Protein AF-A0A0R3R0Z7-F1 (afdb_monomer_lite)

Sequence (149 aa):
LDQSAIKKQLMDLRDLLMVVNPRLANYLESHNSDDMYFCFRWVLVVFKREFCFDDIMRLWEVLWTDLPCSNFHLLICVAILDQQMNFIIENKFFPLFQHVNDLSMHIDLNDTLTSAEAIFHQLAASQDKLPIHVCKILSLGDSSDSSEG

Organism: NCBI:txid42155

Foldseek 3Di:
DPPVVLQVLLLLLLQLLCVLPVPLSVVCVVVVNSSVVLCSVCSVVVCPQQADPVLSVVSVVVQVVCPPHVLLSSLLVSLVCVVCSVVCVVPVVDDPSVVSNVNRHVDDSVSSSVSSVVSLVVCLVVVVVDDPVNCVSRVHPPPDDPPDD

Structure (mmCIF, N/CA/C/O backbone):
data_AF-A0A0R3R0Z7-F1
#
_entry.id   AF-A0A0R3R0Z7-F1
#
loop_
_atom_site.group_PDB
_atom_site.id
_atom_site.type_symbol
_atom_site.label_atom_id
_atom_site.label_alt_id
_atom_site.label_comp_id
_atom_site.label_asym_id
_atom_site.label_entity_id
_atom_site.label_seq_id
_atom_site.pdbx_PDB_ins_code
_atom_site.Cartn_x
_atom_site.Cartn_y
_atom_site.Cartn_z
_atom_site.occupancy
_atom_site.B_iso_or_equiv
_atom_site.auth_seq_id
_atom_site.auth_comp_id
_atom_site.auth_asym_id
_atom_site.auth_atom_id
_atom_site.pdbx_PDB_model_num
ATOM 1 N N . LEU A 1 1 ? -4.459 18.040 -3.625 1.00 56.56 1 LEU A N 1
ATOM 2 C CA . LEU A 1 1 ? -4.188 17.227 -2.422 1.00 56.56 1 LEU A CA 1
ATOM 3 C C . LEU A 1 1 ? -3.275 18.015 -1.505 1.00 56.56 1 LEU A C 1
ATOM 5 O O . LEU A 1 1 ? -2.313 18.596 -1.993 1.00 56.56 1 LEU A O 1
ATOM 9 N N . ASP A 1 2 ? -3.589 18.052 -0.216 1.00 76.25 2 ASP A N 1
ATOM 10 C CA . ASP A 1 2 ? -2.697 18.596 0.805 1.00 76.25 2 ASP A CA 1
ATOM 11 C C . ASP A 1 2 ? -1.501 17.643 0.987 1.00 76.25 2 ASP A C 1
ATOM 13 O O . ASP A 1 2 ? -1.691 16.441 1.193 1.00 76.25 2 ASP A O 1
ATOM 17 N N . GLN A 1 3 ? -0.269 18.153 0.879 1.00 77.50 3 GLN A N 1
ATOM 18 C CA . GLN A 1 3 ? 0.943 17.351 1.097 1.00 77.50 3 GLN A CA 1
ATOM 19 C C . GLN A 1 3 ? 0.974 16.740 2.505 1.00 77.50 3 GLN A C 1
ATOM 21 O O . GLN A 1 3 ? 1.521 15.652 2.688 1.00 77.50 3 GLN A O 1
ATOM 26 N N . SER A 1 4 ? 0.347 17.402 3.484 1.00 87.44 4 SER A N 1
ATOM 27 C CA . SER A 1 4 ? 0.241 16.898 4.853 1.00 87.44 4 SER A CA 1
ATOM 28 C C . SER A 1 4 ? -0.589 15.608 4.930 1.00 87.44 4 SER A C 1
ATOM 30 O O . SER A 1 4 ? -0.218 14.674 5.641 1.00 87.44 4 SER A O 1
ATOM 32 N N . ALA A 1 5 ? -1.655 15.508 4.127 1.00 91.31 5 ALA A N 1
ATOM 33 C CA . ALA A 1 5 ? -2.542 14.351 4.097 1.00 91.31 5 ALA A CA 1
ATOM 34 C C . ALA A 1 5 ? -1.854 13.120 3.493 1.00 91.31 5 ALA A C 1
ATOM 36 O O . ALA A 1 5 ? -1.976 12.025 4.033 1.00 91.31 5 ALA A O 1
ATOM 37 N N . ILE A 1 6 ? -1.081 13.296 2.414 1.00 94.31 6 ILE A N 1
ATOM 38 C CA . ILE A 1 6 ? -0.318 12.187 1.817 1.00 94.31 6 ILE A CA 1
ATOM 39 C C . ILE A 1 6 ? 0.764 11.714 2.784 1.00 94.31 6 ILE A C 1
ATOM 41 O O . ILE A 1 6 ? 0.928 10.514 2.978 1.00 94.31 6 ILE A O 1
ATOM 45 N N . LYS A 1 7 ? 1.473 12.646 3.433 1.00 94.81 7 LYS A N 1
ATOM 46 C CA . LYS A 1 7 ? 2.481 12.288 4.434 1.00 94.81 7 LYS A CA 1
ATOM 47 C C . LYS A 1 7 ? 1.869 11.470 5.571 1.00 94.81 7 LYS A C 1
ATOM 49 O O . LYS A 1 7 ? 2.455 10.471 5.964 1.00 94.81 7 LYS A O 1
ATOM 54 N N . LYS A 1 8 ? 0.679 11.849 6.052 1.00 96.12 8 LYS A N 1
ATOM 55 C CA . LYS A 1 8 ? -0.056 11.054 7.041 1.00 96.12 8 LYS A CA 1
ATOM 56 C C . LYS A 1 8 ? -0.334 9.638 6.525 1.00 96.12 8 LYS A C 1
ATOM 58 O O . LYS A 1 8 ? -0.010 8.690 7.219 1.00 96.12 8 LYS A O 1
ATOM 63 N N . GLN A 1 9 ? -0.842 9.489 5.302 1.00 97.50 9 GLN A N 1
ATOM 64 C CA . GLN A 1 9 ? -1.107 8.166 4.723 1.00 97.50 9 GLN A CA 1
ATOM 65 C C . GLN A 1 9 ? 0.153 7.298 4.578 1.00 97.50 9 GLN A C 1
ATOM 67 O O . GLN A 1 9 ? 0.078 6.085 4.729 1.00 97.50 9 GLN A O 1
ATOM 72 N N . LEU A 1 10 ? 1.315 7.901 4.313 1.00 97.88 10 LEU A N 1
ATOM 73 C CA . LEU A 1 10 ? 2.593 7.182 4.295 1.00 97.88 10 LEU A CA 1
ATOM 74 C C . LEU A 1 10 ? 3.026 6.723 5.697 1.00 97.88 10 LEU A C 1
ATOM 76 O O . LEU A 1 10 ? 3.564 5.627 5.838 1.00 97.88 10 LEU A O 1
ATOM 80 N N . MET A 1 11 ? 2.748 7.518 6.733 1.00 97.44 11 MET A N 1
ATOM 81 C CA . MET A 1 11 ? 2.958 7.101 8.125 1.00 97.44 11 MET A CA 1
ATOM 82 C C . MET A 1 11 ? 1.977 5.992 8.528 1.00 97.44 11 MET A C 1
ATOM 84 O O . MET A 1 11 ? 2.399 4.986 9.086 1.00 97.44 11 MET A O 1
ATOM 88 N N . ASP A 1 12 ? 0.701 6.116 8.155 1.00 98.00 12 ASP A N 1
ATOM 89 C CA . ASP A 1 12 ? -0.311 5.077 8.374 1.00 98.00 12 ASP A CA 1
ATOM 90 C C . ASP A 1 12 ? 0.089 3.765 7.656 1.00 98.00 12 ASP A C 1
ATOM 92 O O . ASP A 1 12 ? -0.053 2.676 8.209 1.00 98.00 12 ASP A O 1
ATOM 96 N N . LEU A 1 13 ? 0.668 3.855 6.449 1.00 98.38 13 LEU A N 1
ATOM 97 C CA . LEU A 1 13 ? 1.232 2.716 5.715 1.00 98.38 13 LEU A CA 1
ATOM 98 C C . LEU A 1 13 ? 2.401 2.055 6.464 1.00 98.38 13 LEU A C 1
ATOM 100 O O . LEU A 1 13 ? 2.454 0.826 6.539 1.00 98.38 13 LEU A O 1
ATOM 104 N N . ARG A 1 14 ? 3.331 2.843 7.019 1.00 98.06 14 ARG A N 1
ATOM 105 C CA . ARG A 1 14 ? 4.436 2.331 7.849 1.00 98.06 14 ARG A CA 1
ATOM 106 C C . ARG A 1 14 ? 3.895 1.553 9.050 1.00 98.06 14 ARG A C 1
ATOM 108 O O . ARG A 1 14 ? 4.361 0.447 9.319 1.00 98.06 14 ARG A O 1
ATOM 115 N N . ASP A 1 15 ? 2.906 2.109 9.745 1.00 97.94 15 ASP A N 1
ATOM 116 C CA . ASP A 1 15 ? 2.325 1.499 10.944 1.00 97.94 15 ASP A CA 1
ATOM 117 C C . ASP A 1 15 ? 1.577 0.197 10.615 1.00 97.94 15 ASP A C 1
ATOM 119 O O . ASP A 1 15 ? 1.749 -0.809 11.309 1.00 97.94 15 ASP A O 1
ATOM 123 N N . LEU A 1 16 ? 0.824 0.168 9.509 1.00 98.25 16 LEU A N 1
ATOM 124 C CA . LEU A 1 16 ? 0.207 -1.060 8.998 1.00 98.25 16 LEU A CA 1
ATOM 125 C C . LEU A 1 16 ? 1.259 -2.123 8.660 1.00 98.25 16 LEU A C 1
ATOM 127 O O . LEU A 1 16 ? 1.130 -3.276 9.075 1.00 98.25 16 LEU A O 1
ATOM 131 N N . LEU A 1 17 ? 2.323 -1.743 7.947 1.00 98.25 17 LEU A N 1
ATOM 132 C CA . LEU A 1 17 ? 3.389 -2.668 7.572 1.00 98.25 17 LEU A CA 1
ATOM 133 C C . LEU A 1 17 ? 4.114 -3.233 8.799 1.00 98.25 17 LEU A C 1
ATOM 135 O O . LEU A 1 17 ? 4.455 -4.411 8.807 1.00 98.25 17 LEU A O 1
ATOM 139 N N . MET A 1 18 ? 4.312 -2.432 9.848 1.00 97.88 18 MET A N 1
ATOM 140 C CA . MET A 1 18 ? 4.941 -2.885 11.092 1.00 97.88 18 MET A CA 1
ATOM 141 C C . MET A 1 18 ? 4.138 -3.992 11.786 1.00 97.88 18 MET A C 1
ATOM 143 O O . MET A 1 18 ? 4.724 -4.902 12.372 1.00 97.88 18 MET A O 1
ATOM 147 N N . VAL A 1 19 ? 2.806 -3.941 11.709 1.00 97.25 19 VAL A N 1
ATOM 148 C CA . VAL A 1 19 ? 1.938 -4.994 12.254 1.00 97.25 19 VAL A CA 1
ATOM 149 C C . VAL A 1 19 ? 1.917 -6.228 11.355 1.00 97.25 19 VAL A C 1
ATOM 151 O O . VAL A 1 19 ? 2.004 -7.347 11.857 1.00 97.25 19 VAL A O 1
ATOM 154 N N . VAL A 1 20 ? 1.797 -6.035 10.040 1.00 97.31 20 VAL A N 1
ATOM 155 C CA . VAL A 1 20 ? 1.631 -7.134 9.074 1.00 97.31 20 VAL A CA 1
ATOM 156 C C . VAL A 1 20 ? 2.941 -7.886 8.849 1.00 97.31 20 VAL A C 1
ATOM 158 O O . VAL A 1 20 ? 2.977 -9.113 8.905 1.00 97.31 20 VAL A O 1
ATOM 161 N N . ASN A 1 21 ? 4.031 -7.155 8.630 1.00 97.50 21 ASN A N 1
ATOM 162 C CA . ASN A 1 21 ? 5.349 -7.704 8.357 1.00 97.50 21 ASN A CA 1
ATOM 163 C C . ASN A 1 21 ? 6.437 -6.894 9.089 1.00 97.50 21 ASN A C 1
ATOM 165 O O . ASN A 1 21 ? 7.158 -6.093 8.478 1.00 97.50 21 ASN A O 1
ATOM 169 N N . PRO A 1 22 ? 6.625 -7.130 10.403 1.00 97.06 22 PRO A N 1
ATOM 170 C CA . PRO A 1 22 ? 7.627 -6.416 11.193 1.00 97.06 22 PRO A CA 1
ATOM 171 C C . PRO A 1 22 ? 9.053 -6.644 10.678 1.00 97.06 22 PRO A C 1
ATOM 173 O O . PRO A 1 22 ? 9.921 -5.795 10.856 1.00 97.06 22 PRO A O 1
ATOM 176 N N . ARG A 1 23 ? 9.328 -7.779 10.020 1.00 97.38 23 ARG A N 1
ATOM 177 C CA . ARG A 1 23 ? 10.653 -8.056 9.450 1.00 97.38 23 ARG A CA 1
ATOM 178 C C . ARG A 1 23 ? 10.974 -7.096 8.304 1.00 97.38 23 ARG A C 1
ATOM 180 O O . ARG A 1 23 ? 12.093 -6.590 8.262 1.00 97.38 23 ARG A O 1
ATOM 187 N N . LEU A 1 24 ? 10.021 -6.839 7.405 1.00 97.50 24 LEU A N 1
ATOM 188 C CA . LEU A 1 24 ? 10.201 -5.865 6.330 1.00 97.50 24 LEU A CA 1
ATOM 189 C C . LEU A 1 24 ? 10.248 -4.433 6.876 1.00 97.50 24 LEU A C 1
ATOM 191 O O . LEU A 1 24 ? 11.143 -3.681 6.504 1.00 97.50 24 LEU A O 1
ATOM 195 N N . ALA A 1 25 ? 9.353 -4.074 7.799 1.00 97.62 25 ALA A N 1
ATOM 196 C CA . ALA A 1 25 ? 9.330 -2.738 8.396 1.00 97.62 25 ALA A CA 1
ATOM 197 C C . ALA A 1 25 ? 10.659 -2.381 9.089 1.00 97.62 25 ALA A C 1
ATOM 199 O O . ALA A 1 25 ? 11.257 -1.349 8.787 1.00 97.62 25 ALA A O 1
ATOM 200 N N . ASN A 1 26 ? 11.183 -3.278 9.933 1.00 97.25 26 ASN A N 1
ATOM 201 C CA . ASN A 1 26 ? 12.474 -3.084 10.604 1.00 97.25 26 ASN A CA 1
ATOM 202 C C . ASN A 1 26 ? 13.640 -2.985 9.607 1.00 97.25 26 ASN A C 1
ATOM 204 O O . ASN A 1 26 ? 14.598 -2.247 9.830 1.00 97.25 26 ASN A O 1
ATOM 208 N N . TYR A 1 27 ? 13.574 -3.730 8.499 1.00 96.81 27 TYR A N 1
ATOM 209 C CA . TYR A 1 27 ? 14.574 -3.638 7.439 1.00 96.81 27 TYR A CA 1
ATOM 210 C C . TYR A 1 27 ? 14.545 -2.267 6.752 1.00 96.81 27 TYR A C 1
ATOM 212 O O . TYR A 1 27 ? 15.599 -1.680 6.516 1.00 96.81 27 TYR A O 1
ATOM 220 N N . LEU A 1 28 ? 13.361 -1.733 6.447 1.00 96.75 28 LEU A N 1
ATOM 221 C CA . LEU A 1 28 ? 13.225 -0.404 5.847 1.00 96.75 28 LEU A CA 1
ATOM 222 C C . LEU A 1 28 ? 13.738 0.694 6.788 1.00 96.75 28 LEU A C 1
ATOM 224 O O . LEU A 1 28 ? 14.463 1.583 6.342 1.00 96.75 28 LEU A O 1
ATOM 228 N N . GLU A 1 29 ? 13.449 0.586 8.086 1.00 96.25 29 GLU A N 1
ATOM 229 C CA . GLU A 1 29 ? 13.959 1.502 9.114 1.00 96.25 29 GLU A CA 1
ATOM 230 C C . GLU A 1 29 ? 15.490 1.477 9.197 1.00 96.25 29 GLU A C 1
ATOM 232 O O . GLU A 1 29 ? 16.130 2.527 9.152 1.00 96.25 29 GLU A O 1
ATOM 237 N N . SER A 1 30 ? 16.118 0.294 9.188 1.00 95.31 30 SER A N 1
ATOM 238 C CA . SER A 1 30 ? 17.586 0.206 9.208 1.00 95.31 30 SER A CA 1
ATOM 239 C C . SER A 1 30 ? 18.259 0.784 7.953 1.00 95.31 30 SER A C 1
ATOM 241 O O . SER A 1 30 ? 19.467 1.018 7.960 1.00 95.31 30 SER A O 1
ATOM 243 N N . HIS A 1 31 ? 17.497 0.997 6.875 1.00 93.94 31 HIS A N 1
ATOM 244 C CA . HIS A 1 31 ? 17.955 1.582 5.613 1.00 93.94 31 HIS A CA 1
ATOM 245 C C . HIS A 1 31 ? 17.422 3.012 5.390 1.00 93.94 31 HIS A C 1
ATOM 247 O O . HIS A 1 31 ? 17.498 3.515 4.270 1.00 93.94 31 HIS A O 1
ATOM 253 N N . ASN A 1 32 ? 16.921 3.686 6.437 1.00 94.19 32 ASN A N 1
ATOM 254 C CA . ASN A 1 32 ? 16.366 5.049 6.380 1.00 94.19 32 ASN A CA 1
ATOM 255 C C . ASN A 1 32 ? 15.279 5.212 5.300 1.00 94.19 32 ASN A C 1
ATOM 257 O O . ASN A 1 32 ? 15.254 6.201 4.571 1.00 94.19 32 ASN A O 1
ATOM 261 N N . SER A 1 33 ? 14.439 4.190 5.139 1.00 95.69 33 SER A N 1
ATOM 262 C CA . SER A 1 33 ? 13.324 4.155 4.185 1.00 95.69 33 SER A CA 1
ATOM 263 C C . SER A 1 33 ? 11.977 3.970 4.895 1.00 95.69 33 SER A C 1
ATOM 265 O O . SER A 1 33 ? 10.991 3.600 4.270 1.00 95.69 33 SER A O 1
ATOM 267 N N . ASP A 1 34 ? 11.908 4.203 6.205 1.00 93.44 34 ASP A N 1
ATOM 268 C CA . ASP A 1 34 ? 10.681 4.080 6.998 1.00 93.44 34 ASP A CA 1
ATOM 269 C C . ASP A 1 34 ? 9.685 5.230 6.774 1.00 93.44 34 ASP A C 1
ATOM 271 O O . ASP A 1 34 ? 8.524 5.117 7.153 1.00 93.44 34 ASP A O 1
ATOM 275 N N . ASP A 1 35 ? 10.096 6.308 6.101 1.00 95.44 35 ASP A N 1
ATOM 276 C CA . ASP A 1 35 ? 9.202 7.386 5.659 1.00 95.44 35 ASP A CA 1
ATOM 277 C C . ASP A 1 35 ? 8.276 6.998 4.489 1.00 95.44 35 ASP A C 1
ATOM 279 O O . ASP A 1 35 ? 7.355 7.746 4.147 1.00 95.44 35 ASP A O 1
ATOM 283 N N . MET A 1 36 ? 8.510 5.827 3.886 1.00 97.31 36 MET A N 1
ATOM 284 C CA . MET A 1 36 ? 7.728 5.241 2.799 1.00 97.31 36 MET A CA 1
ATOM 285 C C . MET A 1 36 ? 7.610 6.121 1.541 1.00 97.31 36 MET A C 1
ATOM 287 O O . MET A 1 36 ? 6.729 5.882 0.709 1.00 97.31 36 MET A O 1
ATOM 291 N N . TYR A 1 37 ? 8.488 7.111 1.317 1.00 96.19 37 TYR A N 1
ATOM 292 C CA . TYR A 1 37 ? 8.369 7.995 0.143 1.00 96.19 37 TYR A CA 1
ATOM 293 C C . TYR A 1 37 ? 8.499 7.262 -1.198 1.00 96.19 37 TYR A C 1
ATOM 295 O O . TYR A 1 37 ? 8.018 7.760 -2.217 1.00 96.19 37 TYR A O 1
ATOM 303 N N . PHE A 1 38 ? 9.074 6.057 -1.226 1.00 95.94 38 PHE A N 1
ATOM 304 C CA . PHE A 1 38 ? 9.069 5.224 -2.430 1.00 95.94 38 PHE A CA 1
ATOM 305 C C . PHE A 1 38 ? 7.653 4.790 -2.856 1.00 95.94 38 PHE A C 1
ATOM 307 O O . PHE A 1 38 ? 7.415 4.604 -4.046 1.00 95.94 38 PHE A O 1
ATOM 314 N N . CYS A 1 39 ? 6.687 4.742 -1.933 1.00 97.19 39 CYS A N 1
ATOM 315 C CA . CYS A 1 39 ? 5.267 4.509 -2.214 1.00 97.19 39 CYS A CA 1
ATOM 316 C C . CYS A 1 39 ? 4.480 5.797 -2.509 1.00 97.19 39 CYS A C 1
ATOM 318 O O . CYS A 1 39 ? 3.282 5.731 -2.790 1.00 97.19 39 CYS A O 1
ATOM 320 N N . PHE A 1 40 ? 5.109 6.979 -2.476 1.00 96.31 40 PHE A N 1
ATOM 321 C CA . PHE A 1 40 ? 4.413 8.265 -2.629 1.00 96.31 40 PHE A CA 1
ATOM 322 C C . PHE A 1 40 ? 3.547 8.322 -3.892 1.00 96.31 40 PHE A C 1
ATOM 324 O O . PHE A 1 40 ? 2.418 8.810 -3.861 1.00 96.31 40 PHE A O 1
ATOM 331 N N . ARG A 1 41 ? 4.053 7.781 -5.007 1.00 96.50 41 ARG A N 1
ATOM 332 C CA . ARG A 1 41 ? 3.317 7.732 -6.274 1.00 96.50 41 ARG A CA 1
ATOM 333 C C . ARG A 1 41 ? 2.051 6.884 -6.176 1.00 96.50 41 ARG A C 1
ATOM 335 O O . ARG A 1 41 ? 1.025 7.299 -6.707 1.00 96.50 41 ARG A O 1
ATOM 342 N N . TRP A 1 42 ? 2.124 5.725 -5.527 1.00 98.00 42 TRP A N 1
ATOM 343 C CA . TRP A 1 42 ? 0.988 4.815 -5.389 1.00 98.00 42 TRP A CA 1
ATOM 344 C C . TRP A 1 42 ? -0.182 5.505 -4.701 1.00 98.00 42 TRP A C 1
ATOM 346 O O . TRP A 1 42 ? -1.296 5.465 -5.213 1.00 98.00 42 TRP A O 1
ATOM 356 N N . VAL A 1 43 ? 0.102 6.229 -3.619 1.00 96.81 43 VAL A N 1
ATOM 357 C CA . VAL A 1 43 ? -0.902 6.983 -2.865 1.00 96.81 43 VAL A CA 1
ATOM 358 C C . VAL A 1 43 ? -1.381 8.215 -3.636 1.00 96.81 43 VAL A C 1
ATOM 360 O O . VAL A 1 43 ? -2.582 8.435 -3.766 1.00 96.81 43 VAL A O 1
ATOM 363 N N . LEU A 1 44 ? -0.461 9.011 -4.193 1.00 96.19 44 LEU A N 1
ATOM 364 C CA . LEU A 1 44 ? -0.795 10.280 -4.850 1.00 96.19 44 LEU A CA 1
ATOM 365 C C . LEU A 1 44 ? -1.741 10.102 -6.045 1.00 96.19 44 LEU A C 1
ATOM 367 O O . LEU A 1 44 ? -2.639 10.921 -6.236 1.00 96.19 44 LEU A O 1
ATOM 371 N N . VAL A 1 45 ? -1.504 9.084 -6.877 1.00 96.69 45 VAL A N 1
ATOM 372 C CA . VAL A 1 45 ? -2.300 8.837 -8.091 1.00 96.69 45 VAL A CA 1
ATOM 373 C C . VAL A 1 45 ? -3.120 7.553 -8.013 1.00 96.69 45 VAL A C 1
ATOM 375 O O . VAL A 1 45 ? -3.534 7.049 -9.054 1.00 96.69 45 VAL A O 1
ATOM 378 N N . VAL A 1 46 ? -3.332 7.017 -6.806 1.00 97.06 46 VAL A N 1
ATOM 379 C CA . VAL A 1 46 ? -4.139 5.812 -6.536 1.00 97.06 46 VAL A CA 1
ATOM 380 C C . VAL A 1 46 ? -3.811 4.696 -7.536 1.00 97.06 46 VAL A C 1
ATOM 382 O O . VAL A 1 46 ? -4.656 4.254 -8.310 1.00 97.06 46 VAL A O 1
ATOM 385 N N . PHE A 1 47 ? -2.528 4.329 -7.590 1.00 98.31 47 PHE A N 1
ATOM 386 C CA . PHE A 1 47 ? -1.953 3.290 -8.457 1.00 98.31 47 PHE A CA 1
ATOM 387 C C . PHE A 1 47 ? -2.120 3.466 -9.977 1.00 98.31 47 PHE A C 1
ATOM 389 O O . PHE A 1 47 ? -1.770 2.567 -10.739 1.00 98.31 47 PHE A O 1
ATOM 396 N N . LYS A 1 48 ? -2.555 4.634 -10.474 1.00 97.62 48 LYS A N 1
ATOM 397 C CA . LYS A 1 48 ? -2.802 4.870 -11.915 1.00 97.62 48 LYS A CA 1
ATOM 398 C C . LYS A 1 48 ? -1.623 4.574 -12.849 1.00 97.62 48 LYS A C 1
ATOM 400 O O . LYS A 1 48 ? -1.813 4.448 -14.062 1.00 97.62 48 LYS A O 1
ATOM 405 N N . ARG A 1 49 ? -0.406 4.544 -12.304 1.00 97.62 49 ARG A N 1
ATOM 406 C CA . ARG A 1 49 ? 0.839 4.268 -13.028 1.00 97.62 49 ARG A CA 1
ATOM 407 C C . ARG A 1 49 ? 1.343 2.834 -12.867 1.00 97.62 49 ARG A C 1
ATOM 409 O O . ARG A 1 49 ? 2.350 2.515 -13.483 1.00 97.62 49 ARG A O 1
ATOM 416 N N . GLU A 1 50 ? 0.680 1.995 -12.079 1.00 97.75 50 GLU A N 1
ATOM 417 C CA . GLU A 1 50 ? 1.137 0.626 -11.809 1.00 97.75 50 GLU A CA 1
ATOM 418 C C . GLU A 1 50 ? 0.379 -0.433 -12.608 1.00 97.75 50 GLU A C 1
ATOM 420 O O . GLU A 1 50 ? 0.904 -1.520 -12.815 1.00 97.75 50 GLU A O 1
ATOM 425 N N . PHE A 1 51 ? -0.818 -0.104 -13.090 1.00 97.94 51 PHE A N 1
ATOM 426 C CA . PHE A 1 51 ? -1.722 -1.044 -13.744 1.00 97.94 51 PHE A CA 1
ATOM 427 C C . PHE A 1 51 ? -2.066 -0.615 -15.171 1.00 97.94 51 PHE A C 1
ATOM 429 O O . PHE A 1 51 ? -2.061 0.579 -15.505 1.00 97.94 51 PHE A O 1
ATOM 436 N N . CYS A 1 52 ? -2.410 -1.599 -16.006 1.00 97.50 52 CYS A N 1
ATOM 437 C CA . CYS A 1 52 ? -2.983 -1.341 -17.321 1.00 97.50 52 CYS A CA 1
ATOM 438 C C . CYS A 1 52 ? -4.367 -0.684 -17.197 1.00 97.50 52 CYS A C 1
ATOM 440 O O . CYS A 1 52 ? -4.914 -0.567 -16.102 1.00 97.50 52 CYS A O 1
ATOM 442 N N . PHE A 1 53 ? -4.924 -0.202 -18.312 1.00 97.06 53 PHE A N 1
ATOM 443 C CA . PHE A 1 53 ? -6.183 0.546 -18.279 1.00 97.06 53 PHE A CA 1
ATOM 444 C C . PHE A 1 53 ? -7.342 -0.271 -17.688 1.00 97.06 53 PHE A C 1
ATOM 446 O O . PHE A 1 53 ? -8.064 0.241 -16.838 1.00 97.06 53 PHE A O 1
ATOM 453 N N . ASP A 1 54 ? -7.484 -1.531 -18.087 1.00 98.06 54 ASP A N 1
ATOM 454 C CA . ASP A 1 54 ? -8.586 -2.376 -17.621 1.00 98.06 54 ASP A CA 1
ATOM 455 C C . ASP A 1 54 ? -8.448 -2.693 -16.123 1.00 98.06 54 ASP A C 1
ATOM 457 O O . ASP A 1 54 ? -9.400 -2.542 -15.356 1.00 98.06 54 ASP A O 1
ATOM 461 N N . ASP A 1 55 ? -7.231 -3.021 -15.683 1.00 98.44 55 ASP A N 1
ATOM 462 C CA . ASP A 1 55 ? -6.936 -3.308 -14.279 1.00 98.44 55 ASP A CA 1
ATOM 463 C C . ASP A 1 55 ? -7.132 -2.082 -13.384 1.00 98.44 55 ASP A C 1
ATOM 465 O O . ASP A 1 55 ? -7.736 -2.187 -12.317 1.00 98.44 55 ASP A O 1
ATOM 469 N N . ILE A 1 56 ? -6.673 -0.895 -13.801 1.00 98.50 56 ILE A N 1
ATOM 470 C CA . ILE A 1 56 ? -6.848 0.300 -12.969 1.00 98.50 56 ILE A CA 1
ATOM 471 C C . ILE A 1 56 ? -8.320 0.698 -12.839 1.00 98.50 56 ILE A C 1
ATOM 473 O O . ILE A 1 56 ? -8.724 1.147 -11.767 1.00 98.50 56 ILE A O 1
ATOM 477 N N . MET A 1 57 ? -9.129 0.520 -13.891 1.00 98.50 57 MET A N 1
ATOM 478 C CA . MET A 1 57 ? -10.571 0.764 -13.802 1.00 98.50 57 MET A CA 1
ATOM 479 C C . MET A 1 57 ? -11.202 -0.172 -12.770 1.00 98.50 57 MET A C 1
ATOM 481 O O . MET A 1 57 ? -11.882 0.303 -11.863 1.00 98.50 57 MET A O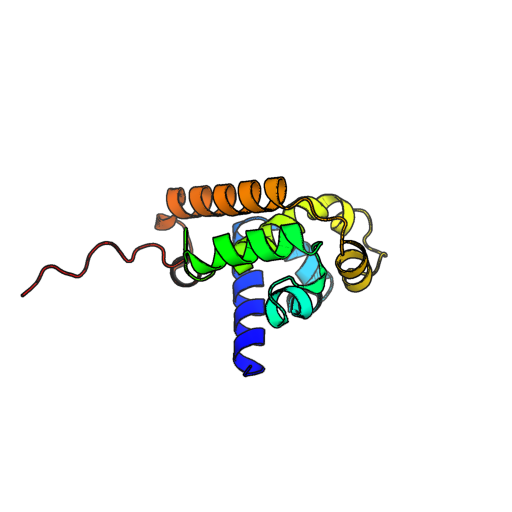 1
ATOM 485 N N . ARG A 1 58 ? -10.894 -1.472 -12.837 1.00 98.44 58 ARG A N 1
ATOM 486 C CA . ARG A 1 58 ? -11.404 -2.457 -11.877 1.00 98.44 58 ARG A CA 1
ATOM 487 C C . ARG A 1 58 ? -10.933 -2.185 -10.449 1.00 98.44 58 ARG A C 1
ATOM 489 O O . ARG A 1 58 ? -11.710 -2.303 -9.506 1.00 98.44 58 ARG A O 1
ATOM 496 N N . LEU A 1 59 ? -9.670 -1.803 -10.270 1.00 98.50 59 LEU A N 1
ATOM 497 C CA . LEU A 1 59 ? -9.142 -1.423 -8.963 1.00 98.50 59 LEU A CA 1
ATOM 498 C C . LEU A 1 59 ? -9.918 -0.237 -8.375 1.00 98.50 59 LEU A C 1
ATOM 500 O O . LEU A 1 59 ? -10.276 -0.253 -7.200 1.00 98.50 59 LEU A O 1
ATOM 504 N N . TRP A 1 60 ? -10.195 0.789 -9.179 1.00 98.56 60 TRP A N 1
ATOM 505 C CA . TRP A 1 60 ? -10.968 1.942 -8.724 1.00 98.56 60 TRP A CA 1
ATOM 506 C C . TRP A 1 60 ? -12.419 1.593 -8.406 1.00 98.56 60 TRP A C 1
ATOM 508 O O . TRP A 1 60 ? -12.921 2.066 -7.391 1.00 98.56 60 TRP A O 1
ATOM 518 N N . GLU A 1 61 ? -13.061 0.725 -9.191 1.00 98.31 61 GLU A N 1
ATOM 519 C CA . GLU A 1 61 ? -14.395 0.204 -8.869 1.00 98.31 61 GLU A CA 1
ATOM 520 C C . GLU A 1 61 ? -14.422 -0.457 -7.488 1.00 98.31 61 GLU A C 1
ATOM 522 O O . GLU A 1 61 ? -15.316 -0.166 -6.697 1.00 98.31 61 GLU A O 1
ATOM 527 N N . VAL A 1 62 ? -13.417 -1.282 -7.169 1.00 98.00 62 VAL A N 1
ATOM 528 C CA . VAL A 1 62 ? -13.279 -1.905 -5.844 1.00 98.00 62 VAL A CA 1
ATOM 529 C C . VAL A 1 62 ? -13.071 -0.847 -4.761 1.00 98.00 62 VAL A C 1
ATOM 531 O O . VAL A 1 62 ? -13.798 -0.841 -3.772 1.00 98.00 62 VAL A O 1
ATOM 534 N N . LEU A 1 63 ? -12.130 0.083 -4.946 1.00 97.88 63 LEU A N 1
ATOM 535 C CA . LEU A 1 63 ? -11.839 1.123 -3.952 1.00 97.88 63 LEU A CA 1
ATOM 536 C C . LEU A 1 63 ? -13.042 2.037 -3.679 1.00 97.88 63 LEU A C 1
ATOM 538 O O . LEU A 1 63 ? -13.243 2.461 -2.545 1.00 97.88 63 LEU A O 1
ATOM 542 N N . TRP A 1 64 ? -13.871 2.319 -4.685 1.00 97.31 64 TRP A N 1
ATOM 543 C CA . TRP A 1 64 ? -15.076 3.139 -4.523 1.00 97.31 64 TRP A CA 1
ATOM 544 C C . TRP A 1 64 ? -16.201 2.455 -3.752 1.00 97.31 64 TRP A C 1
ATOM 546 O O . TRP A 1 64 ? -17.138 3.138 -3.341 1.00 97.31 64 TRP A O 1
ATOM 556 N N . THR A 1 65 ? -16.123 1.142 -3.527 1.00 97.19 65 THR A N 1
ATOM 557 C CA . THR A 1 65 ? -17.072 0.465 -2.634 1.00 97.19 65 THR A CA 1
ATOM 558 C C . THR A 1 65 ? -16.885 0.857 -1.168 1.00 97.19 65 THR A C 1
ATOM 560 O O . THR A 1 65 ? -17.792 0.622 -0.376 1.00 97.19 65 THR A O 1
ATOM 563 N N . ASP A 1 66 ? -15.734 1.444 -0.812 1.00 95.00 66 ASP A N 1
ATOM 564 C CA . ASP A 1 66 ? -15.305 1.707 0.571 1.00 95.00 66 ASP A CA 1
ATOM 565 C C . ASP A 1 66 ? -15.232 0.436 1.444 1.00 95.00 66 ASP A C 1
ATOM 567 O O . ASP A 1 66 ? -15.212 0.494 2.673 1.00 95.00 66 ASP A O 1
ATOM 571 N N . LEU A 1 67 ? -15.177 -0.737 0.801 1.00 95.06 67 LEU A N 1
ATOM 572 C CA . LEU A 1 67 ? -15.052 -2.041 1.438 1.00 95.06 67 LEU A CA 1
ATOM 573 C C . LEU A 1 67 ? -13.651 -2.634 1.209 1.00 95.06 67 LEU A C 1
ATOM 575 O O . LEU A 1 67 ? -13.017 -2.365 0.187 1.00 95.06 67 LEU A O 1
ATOM 579 N N . PRO A 1 68 ? -13.166 -3.475 2.138 1.00 95.31 68 PRO A N 1
ATOM 580 C CA . PRO A 1 68 ? -13.755 -3.766 3.446 1.00 95.31 68 PRO A CA 1
ATOM 581 C C . PRO A 1 68 ? -13.513 -2.657 4.492 1.00 95.31 68 PRO A C 1
ATOM 583 O O . PRO A 1 68 ? -14.058 -2.732 5.590 1.00 95.31 68 PRO A O 1
ATOM 586 N N . CYS A 1 69 ? -12.709 -1.639 4.169 1.00 95.19 69 CYS A N 1
ATOM 587 C CA . CYS A 1 69 ? -12.420 -0.498 5.037 1.00 95.19 69 CYS A CA 1
ATOM 588 C C . CYS A 1 69 ? -12.077 0.763 4.235 1.00 95.19 69 CYS A C 1
ATOM 590 O O . CYS A 1 69 ? -11.553 0.671 3.124 1.00 95.19 69 CYS A O 1
ATOM 592 N N . SER A 1 70 ? -12.215 1.937 4.855 1.00 91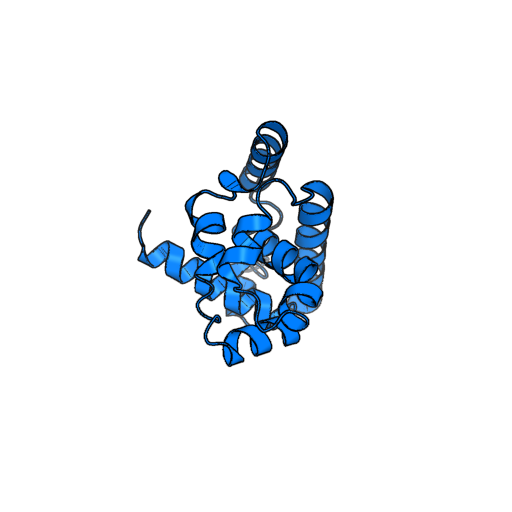.38 70 SER A N 1
ATOM 593 C CA . SER A 1 70 ? -12.040 3.221 4.162 1.00 91.38 70 SER A CA 1
ATOM 594 C C . SER A 1 70 ? -10.612 3.549 3.708 1.00 91.38 70 SER A C 1
ATOM 596 O O . SER A 1 70 ? -10.408 4.436 2.885 1.00 91.38 70 SER A O 1
ATOM 598 N N . ASN A 1 71 ? -9.599 2.838 4.217 1.00 96.19 71 ASN A N 1
ATOM 599 C CA . ASN A 1 71 ? -8.206 2.977 3.772 1.00 96.19 71 ASN A CA 1
ATOM 600 C C . ASN A 1 71 ? -7.692 1.713 3.069 1.00 96.19 71 ASN A C 1
ATOM 602 O O . ASN A 1 71 ? -6.517 1.358 3.192 1.00 96.19 71 ASN A O 1
ATOM 606 N N . PHE A 1 72 ? -8.559 1.018 2.324 1.00 98.06 72 PHE A N 1
ATOM 607 C CA . PHE A 1 72 ? -8.193 -0.233 1.655 1.00 98.06 72 PHE A CA 1
ATOM 608 C C . PHE A 1 72 ? -7.012 -0.080 0.682 1.00 98.06 72 PHE A C 1
ATOM 610 O O . PHE A 1 72 ? -6.184 -0.981 0.566 1.00 98.06 72 PHE A O 1
ATOM 617 N N . HIS A 1 73 ? -6.835 1.091 0.061 1.00 98.12 73 HIS A N 1
ATOM 618 C CA . HIS A 1 73 ? -5.670 1.379 -0.785 1.00 98.12 73 HIS A CA 1
ATOM 619 C C . HIS A 1 73 ? -4.332 1.269 -0.037 1.00 98.12 73 HIS A C 1
ATOM 621 O O . HIS A 1 73 ? -3.324 0.929 -0.654 1.00 98.12 73 HIS A O 1
ATOM 627 N N . LEU A 1 74 ? -4.298 1.510 1.279 1.00 98.44 74 LEU A N 1
ATOM 628 C CA . LEU A 1 74 ? -3.090 1.299 2.083 1.00 98.44 74 LEU A CA 1
ATOM 629 C C . LEU A 1 74 ? -2.802 -0.189 2.281 1.00 98.44 74 LEU A C 1
ATOM 631 O O . LEU A 1 74 ? -1.641 -0.587 2.233 1.00 98.44 74 LEU A O 1
ATOM 635 N N . LEU A 1 75 ? -3.831 -1.027 2.429 1.00 98.56 75 LEU A N 1
ATOM 636 C CA . LEU A 1 75 ? -3.652 -2.481 2.474 1.00 98.56 75 LEU A CA 1
ATOM 637 C C . LEU A 1 75 ? -3.168 -3.042 1.136 1.00 98.56 75 LEU A C 1
ATOM 639 O O . LEU A 1 75 ? -2.371 -3.974 1.127 1.00 98.56 75 LEU A O 1
ATOM 643 N N . ILE A 1 76 ? -3.559 -2.428 0.019 1.00 98.62 76 ILE A N 1
ATOM 644 C CA . ILE A 1 76 ? -3.003 -2.746 -1.303 1.00 98.62 76 ILE A CA 1
ATOM 645 C C . ILE A 1 76 ? -1.506 -2.413 -1.356 1.00 98.62 76 ILE A C 1
ATOM 647 O O . ILE A 1 76 ? -0.720 -3.241 -1.810 1.00 98.62 76 ILE A O 1
ATOM 651 N N . CYS A 1 77 ? -1.079 -1.255 -0.833 1.00 98.56 77 CYS A N 1
ATOM 652 C CA . CYS A 1 77 ? 0.350 -0.944 -0.701 1.00 98.56 77 CYS A CA 1
ATOM 653 C C . CYS A 1 77 ? 1.080 -2.010 0.134 1.00 98.56 77 CYS A C 1
ATOM 655 O O . CYS A 1 77 ? 2.131 -2.491 -0.285 1.00 98.56 77 CYS A O 1
ATOM 657 N N . VAL A 1 78 ? 0.533 -2.387 1.297 1.00 98.62 78 VAL A N 1
ATOM 658 C CA . VAL A 1 78 ? 1.133 -3.412 2.169 1.00 98.62 78 VAL A CA 1
ATOM 659 C C . VAL A 1 78 ? 1.230 -4.757 1.453 1.00 98.62 78 VAL A C 1
ATOM 661 O O . VAL A 1 78 ? 2.291 -5.368 1.491 1.00 98.62 78 VAL A O 1
ATOM 664 N N . ALA A 1 79 ? 0.172 -5.191 0.764 1.00 98.62 79 ALA A N 1
ATOM 665 C CA . ALA A 1 79 ? 0.154 -6.448 0.021 1.00 98.62 79 ALA A CA 1
ATOM 666 C C . ALA A 1 79 ? 1.248 -6.496 -1.055 1.00 98.62 79 ALA A C 1
ATOM 668 O O . ALA A 1 79 ? 1.990 -7.474 -1.131 1.00 98.62 79 ALA A O 1
ATOM 669 N N . ILE A 1 80 ? 1.408 -5.422 -1.838 1.00 98.56 80 ILE A N 1
ATOM 670 C CA . ILE A 1 80 ? 2.469 -5.342 -2.852 1.00 98.56 80 ILE A CA 1
ATOM 671 C C . ILE A 1 80 ? 3.848 -5.425 -2.182 1.00 98.56 80 ILE A C 1
ATOM 673 O O . ILE A 1 80 ? 4.713 -6.167 -2.638 1.00 98.56 80 ILE A O 1
ATOM 677 N N . LEU A 1 81 ? 4.074 -4.695 -1.085 1.00 98.25 81 LEU A N 1
ATOM 678 C CA . LEU A 1 81 ? 5.365 -4.716 -0.386 1.00 98.25 81 LEU A CA 1
ATOM 679 C C . LEU A 1 81 ? 5.681 -6.075 0.238 1.00 98.25 81 LEU A C 1
ATOM 681 O O . LEU A 1 81 ? 6.828 -6.515 0.174 1.00 98.25 81 LEU A O 1
ATOM 685 N N . ASP A 1 82 ? 4.680 -6.743 0.805 1.00 97.62 82 ASP A N 1
ATOM 686 C CA . ASP A 1 82 ? 4.821 -8.075 1.388 1.00 97.62 82 ASP A CA 1
ATOM 687 C C . ASP A 1 82 ? 5.225 -9.109 0.326 1.00 97.62 82 ASP A C 1
ATOM 689 O O . ASP A 1 82 ? 6.191 -9.850 0.510 1.00 97.62 82 ASP A O 1
ATOM 693 N N . GLN A 1 83 ? 4.591 -9.066 -0.850 1.00 97.56 83 GLN A N 1
ATOM 694 C CA . GLN A 1 83 ? 4.953 -9.912 -1.994 1.00 97.56 83 GLN A CA 1
ATOM 695 C C . GLN A 1 83 ? 6.393 -9.672 -2.477 1.00 97.56 83 GLN A C 1
ATOM 697 O O . GLN A 1 83 ? 7.077 -10.609 -2.892 1.00 97.56 83 GLN A O 1
ATOM 702 N N . GLN A 1 84 ? 6.882 -8.430 -2.402 1.00 96.75 84 GLN A N 1
ATOM 703 C CA . GLN A 1 84 ? 8.243 -8.065 -2.814 1.00 96.75 84 GLN A CA 1
ATOM 704 C C . GLN A 1 84 ? 9.295 -8.202 -1.702 1.00 96.75 84 GLN A C 1
ATOM 706 O O . GLN A 1 84 ? 10.486 -7.991 -1.947 1.00 96.75 84 GLN A O 1
ATOM 711 N N . MET A 1 85 ? 8.898 -8.587 -0.484 1.00 95.88 85 MET A N 1
ATOM 712 C CA . MET A 1 85 ? 9.767 -8.635 0.695 1.00 95.88 85 MET A CA 1
ATOM 713 C C . MET A 1 85 ? 11.079 -9.384 0.439 1.00 95.88 85 MET A C 1
ATOM 715 O O . MET A 1 85 ? 12.153 -8.881 0.773 1.00 95.88 85 MET A O 1
ATOM 719 N N . ASN A 1 86 ? 11.001 -10.589 -0.135 1.00 95.00 86 ASN A N 1
ATOM 720 C CA . ASN A 1 86 ? 12.182 -11.427 -0.347 1.00 95.00 86 ASN A CA 1
ATOM 721 C C . ASN A 1 86 ? 13.182 -10.733 -1.275 1.00 95.00 86 ASN A C 1
ATOM 723 O O . ASN A 1 86 ? 14.362 -10.646 -0.943 1.00 95.00 86 ASN A O 1
ATOM 727 N N . PHE A 1 87 ? 12.702 -10.143 -2.375 1.00 95.06 87 PHE A N 1
ATOM 728 C CA . PHE A 1 87 ? 13.556 -9.400 -3.295 1.00 95.06 87 PHE A CA 1
ATOM 729 C C . PHE A 1 87 ? 14.208 -8.198 -2.605 1.00 95.06 87 PHE A C 1
ATOM 731 O O . PHE A 1 87 ? 15.421 -8.023 -2.718 1.00 95.06 87 PHE A O 1
ATOM 738 N N . ILE A 1 88 ? 13.431 -7.402 -1.863 1.00 94.56 88 ILE A N 1
ATOM 739 C CA . ILE A 1 88 ? 13.910 -6.192 -1.176 1.00 94.56 88 ILE A CA 1
ATOM 740 C C . ILE A 1 88 ? 15.007 -6.522 -0.153 1.00 94.56 88 ILE A C 1
ATOM 742 O O . ILE A 1 88 ? 16.015 -5.816 -0.079 1.00 94.56 88 ILE A O 1
ATOM 746 N N . ILE A 1 89 ? 14.824 -7.590 0.630 1.00 93.69 89 ILE A N 1
ATOM 747 C CA . ILE A 1 89 ? 15.765 -7.987 1.685 1.00 93.69 89 ILE A CA 1
ATOM 748 C C . ILE A 1 89 ? 17.021 -8.648 1.099 1.00 93.69 89 ILE A C 1
ATOM 750 O O . ILE A 1 89 ? 18.129 -8.392 1.573 1.00 93.69 89 ILE A O 1
ATOM 754 N N . GLU A 1 90 ? 16.878 -9.499 0.080 1.00 94.25 90 GLU A N 1
ATOM 755 C CA . GLU A 1 90 ? 18.013 -10.186 -0.549 1.00 94.25 90 GLU A CA 1
ATOM 756 C C . GLU A 1 90 ? 18.875 -9.224 -1.379 1.00 94.25 90 GLU A C 1
ATOM 758 O O . GLU A 1 90 ? 20.106 -9.299 -1.351 1.00 94.25 90 GLU A O 1
ATOM 763 N N . ASN A 1 91 ? 18.249 -8.260 -2.057 1.00 91.94 91 ASN A N 1
ATOM 764 C CA . ASN A 1 91 ? 18.918 -7.306 -2.940 1.00 91.94 91 ASN A CA 1
ATOM 765 C C . ASN A 1 91 ? 19.202 -5.973 -2.241 1.00 91.94 91 ASN A C 1
ATOM 767 O O . ASN A 1 91 ? 18.925 -4.907 -2.781 1.00 91.94 91 ASN A O 1
ATOM 771 N N . LYS A 1 92 ? 19.819 -6.009 -1.056 1.00 84.50 92 LYS A N 1
ATOM 772 C CA . LYS A 1 92 ? 20.053 -4.822 -0.207 1.00 84.50 92 LYS A CA 1
ATOM 773 C C . LYS A 1 92 ? 20.799 -3.640 -0.833 1.00 84.50 92 LYS A C 1
ATOM 775 O O . LYS A 1 92 ? 20.741 -2.529 -0.319 1.00 84.50 92 LYS A O 1
ATOM 780 N N . PHE A 1 93 ? 21.539 -3.879 -1.911 1.00 85.56 93 PHE A N 1
ATOM 781 C CA . PHE A 1 93 ? 22.255 -2.831 -2.642 1.00 85.56 93 PHE A CA 1
ATOM 782 C C . PHE A 1 93 ? 21.447 -2.259 -3.809 1.00 85.56 93 PHE A C 1
ATOM 784 O O . PHE A 1 93 ? 21.847 -1.252 -4.392 1.00 85.56 93 PHE A O 1
ATOM 791 N N . PHE A 1 94 ? 20.338 -2.901 -4.174 1.00 87.00 94 PHE A N 1
ATOM 792 C CA . PHE A 1 94 ? 19.470 -2.431 -5.234 1.00 87.00 94 PHE A CA 1
ATOM 793 C C . PHE A 1 94 ? 18.607 -1.268 -4.722 1.00 87.00 94 PHE A C 1
ATOM 795 O O . PHE A 1 94 ? 18.015 -1.376 -3.645 1.00 87.00 94 PHE A O 1
ATOM 802 N N . PRO A 1 95 ? 18.506 -0.146 -5.455 1.00 91.19 95 PRO A N 1
ATOM 803 C CA . PRO A 1 95 ? 17.728 0.995 -4.992 1.00 91.19 95 PRO A CA 1
ATOM 804 C C . PRO A 1 95 ? 16.236 0.651 -4.867 1.00 91.19 95 PRO A C 1
ATOM 806 O O . PRO A 1 95 ? 15.568 0.379 -5.863 1.00 91.19 95 PRO A O 1
ATOM 809 N N . LEU A 1 96 ? 15.687 0.735 -3.651 1.00 92.94 96 LEU A N 1
ATOM 810 C CA . LEU A 1 96 ? 14.280 0.421 -3.368 1.00 92.94 96 LEU A CA 1
ATOM 811 C C . LEU A 1 96 ? 13.306 1.231 -4.235 1.00 92.94 96 LEU A C 1
ATOM 813 O O . LEU A 1 96 ? 12.359 0.685 -4.792 1.00 92.94 96 LEU A O 1
ATOM 817 N N . PHE A 1 97 ? 13.578 2.527 -4.407 1.00 92.25 97 PHE A N 1
ATOM 818 C CA . PHE A 1 97 ? 12.788 3.396 -5.278 1.00 92.25 97 PHE A CA 1
ATOM 819 C C . PHE A 1 97 ? 12.773 2.906 -6.731 1.00 92.25 97 PHE A C 1
ATOM 821 O O . PHE A 1 97 ? 11.739 2.964 -7.390 1.00 92.25 97 PHE A O 1
ATOM 828 N N . GLN A 1 98 ? 13.909 2.414 -7.234 1.00 93.81 98 GLN A N 1
ATOM 829 C CA . GLN A 1 98 ? 13.980 1.857 -8.580 1.00 93.81 98 GLN A CA 1
ATOM 830 C C . GLN A 1 98 ? 13.183 0.556 -8.668 1.00 93.81 98 GLN A C 1
ATOM 832 O O . GLN A 1 98 ? 12.385 0.417 -9.583 1.00 93.81 98 GLN A O 1
ATOM 837 N N . HIS A 1 99 ? 13.309 -0.336 -7.682 1.00 95.75 99 HIS A N 1
ATOM 838 C CA . HIS A 1 99 ? 12.556 -1.594 -7.662 1.00 95.75 99 HIS A CA 1
ATOM 839 C C . HIS A 1 99 ? 11.056 -1.341 -7.723 1.00 95.75 99 HIS A C 1
ATOM 841 O O . HIS A 1 99 ? 10.375 -1.853 -8.601 1.00 95.75 99 HIS A O 1
ATOM 847 N N . VAL A 1 100 ? 10.570 -0.465 -6.845 1.00 95.69 100 VAL A N 1
ATOM 848 C CA . VAL A 1 100 ? 9.163 -0.063 -6.783 1.00 95.69 100 VAL A CA 1
ATOM 849 C C . VAL A 1 100 ? 8.698 0.589 -8.086 1.00 95.69 100 VAL A C 1
ATOM 851 O O . VAL A 1 100 ? 7.554 0.407 -8.494 1.00 95.69 100 VAL A O 1
ATOM 854 N N . ASN A 1 101 ? 9.572 1.325 -8.776 1.00 94.06 101 ASN A N 1
ATOM 855 C CA . ASN A 1 101 ? 9.248 1.874 -10.089 1.00 94.06 101 ASN A CA 1
ATOM 856 C C . ASN A 1 101 ? 9.134 0.801 -11.170 1.00 94.06 101 ASN A C 1
ATOM 858 O O . ASN A 1 101 ? 8.235 0.903 -12.004 1.00 94.06 101 ASN A O 1
ATOM 862 N N . ASP A 1 102 ? 10.019 -0.191 -11.138 1.00 96.50 102 ASP A N 1
ATOM 863 C CA . ASP A 1 102 ? 10.091 -1.275 -12.115 1.00 96.50 102 ASP A CA 1
ATOM 864 C C . ASP A 1 102 ? 8.916 -2.263 -11.971 1.00 96.50 102 ASP A C 1
ATOM 866 O O . ASP A 1 102 ? 8.574 -2.951 -12.931 1.00 96.50 102 ASP A O 1
ATOM 870 N N . LEU A 1 103 ? 8.223 -2.271 -10.822 1.00 96.62 103 LEU A N 1
ATOM 871 C CA . LEU A 1 103 ? 6.965 -3.013 -10.635 1.00 96.62 103 LEU A CA 1
ATOM 872 C C . LEU A 1 103 ? 5.823 -2.504 -11.520 1.00 96.62 103 LEU A C 1
ATOM 874 O O . LEU A 1 103 ? 4.855 -3.228 -11.737 1.00 96.62 103 LEU A O 1
ATOM 878 N N . SER A 1 104 ? 5.908 -1.276 -12.036 1.00 96.69 104 SER A N 1
ATOM 879 C CA . SER A 1 104 ? 4.882 -0.709 -12.912 1.00 96.69 104 SER A CA 1
ATOM 880 C C . SER A 1 104 ? 4.566 -1.667 -14.064 1.00 96.69 104 SER A C 1
ATOM 882 O O . SER A 1 104 ? 5.472 -2.112 -14.765 1.00 96.69 104 SER A O 1
ATOM 884 N N . MET A 1 105 ? 3.280 -1.972 -14.259 1.00 96.44 105 MET A N 1
ATOM 885 C CA . MET A 1 105 ? 2.749 -2.917 -15.253 1.00 96.44 105 MET A CA 1
ATOM 886 C C . MET A 1 105 ? 3.085 -4.399 -15.010 1.00 96.44 105 MET A C 1
ATOM 888 O O . MET A 1 105 ? 2.743 -5.231 -15.846 1.00 96.44 105 MET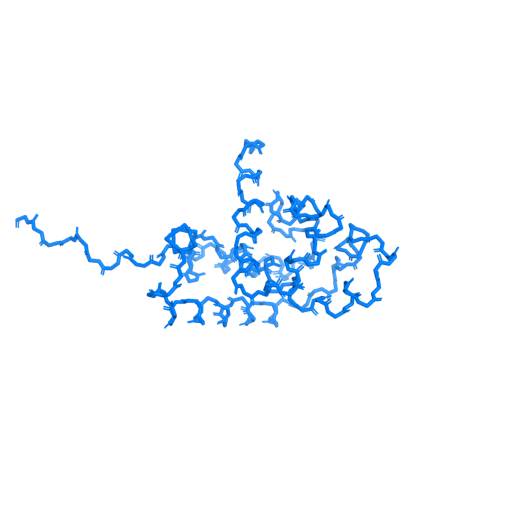 A O 1
ATOM 892 N N . HIS A 1 106 ? 3.718 -4.737 -13.885 1.00 96.94 106 HIS A N 1
ATOM 893 C CA . HIS A 1 106 ? 4.110 -6.105 -13.520 1.00 96.94 106 HIS A CA 1
ATOM 894 C C . HIS A 1 106 ? 3.426 -6.606 -12.237 1.00 96.94 106 HIS A C 1
ATOM 896 O O . HIS A 1 106 ? 3.754 -7.685 -11.749 1.00 96.94 106 HIS A O 1
ATOM 902 N N . ILE A 1 107 ? 2.488 -5.835 -11.681 1.00 97.56 107 ILE A N 1
ATOM 903 C CA . ILE A 1 107 ? 1.706 -6.215 -10.500 1.00 97.56 107 ILE A CA 1
ATOM 904 C C . ILE A 1 107 ? 0.457 -6.974 -10.954 1.00 97.56 107 ILE A C 1
ATOM 906 O O . ILE A 1 107 ? -0.330 -6.443 -11.738 1.00 97.56 107 ILE A O 1
ATOM 910 N N . ASP A 1 108 ? 0.245 -8.184 -10.432 1.00 98.12 108 ASP A N 1
ATOM 911 C CA . ASP A 1 108 ? -1.008 -8.914 -10.640 1.00 98.12 108 ASP A CA 1
ATOM 912 C C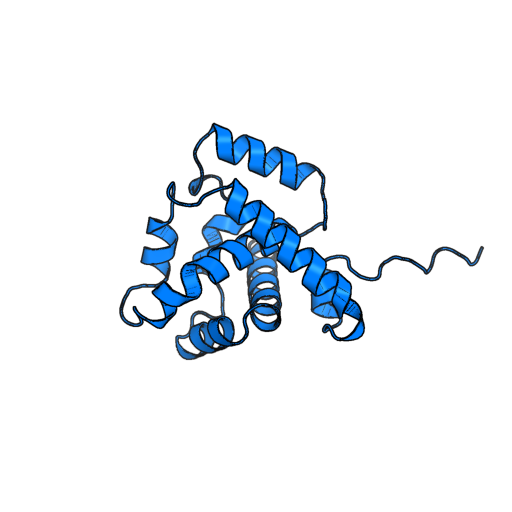 . ASP A 1 108 ? -2.106 -8.335 -9.738 1.00 98.12 108 ASP A C 1
ATOM 914 O O . ASP A 1 108 ? -2.012 -8.366 -8.505 1.00 98.12 108 ASP A O 1
ATOM 918 N N . LEU A 1 109 ? -3.151 -7.776 -10.353 1.00 98.31 109 LEU A N 1
ATOM 919 C CA . LEU A 1 109 ? -4.242 -7.138 -9.621 1.00 98.31 109 LEU A CA 1
ATOM 920 C C . LEU A 1 109 ? -5.038 -8.133 -8.762 1.00 98.31 109 LEU A C 1
ATOM 922 O O . LEU A 1 109 ? -5.395 -7.794 -7.634 1.00 98.31 109 LEU A O 1
ATOM 926 N N . ASN A 1 110 ? -5.343 -9.332 -9.267 1.00 98.12 110 ASN A N 1
ATOM 927 C CA . ASN A 1 110 ? -6.206 -10.271 -8.544 1.00 98.12 110 ASN A CA 1
ATOM 928 C C . ASN A 1 110 ? -5.488 -10.825 -7.312 1.00 98.12 110 ASN A C 1
ATOM 930 O O . ASN A 1 110 ? -6.074 -10.861 -6.227 1.00 98.12 110 ASN A O 1
ATOM 934 N N . ASP A 1 111 ? -4.217 -11.194 -7.461 1.00 98.38 111 ASP A N 1
ATOM 935 C CA . ASP A 1 111 ? -3.398 -11.691 -6.357 1.00 98.38 111 ASP A CA 1
ATOM 936 C C . ASP A 1 111 ? -3.167 -10.599 -5.309 1.00 98.38 111 ASP A C 1
ATOM 938 O O . ASP A 1 111 ? -3.218 -10.861 -4.104 1.00 98.38 111 ASP A O 1
ATOM 942 N N . THR A 1 112 ? -2.978 -9.351 -5.749 1.00 98.62 112 THR A N 1
ATOM 943 C CA . THR A 1 112 ? -2.838 -8.193 -4.855 1.00 98.62 112 THR A CA 1
ATOM 944 C C . THR A 1 112 ? -4.118 -7.926 -4.067 1.00 98.62 112 THR A C 1
ATOM 946 O O . THR A 1 112 ? -4.053 -7.784 -2.847 1.00 98.62 112 THR A O 1
ATOM 949 N N . LEU A 1 113 ? -5.282 -7.886 -4.727 1.00 98.56 113 LEU A N 1
ATOM 950 C CA . LEU A 1 113 ? -6.571 -7.679 -4.055 1.00 98.56 113 LEU A CA 1
ATOM 951 C C . LEU A 1 113 ? -6.871 -8.803 -3.060 1.00 98.56 113 LEU A C 1
ATOM 953 O O . LEU A 1 113 ? -7.238 -8.524 -1.922 1.00 98.56 113 LEU A O 1
ATOM 957 N N . THR A 1 114 ? -6.634 -10.055 -3.462 1.00 98.56 114 THR A N 1
ATOM 958 C CA . THR A 1 114 ? -6.822 -11.231 -2.600 1.00 98.56 114 THR A CA 1
ATOM 959 C C . THR A 1 114 ? -5.929 -11.148 -1.363 1.00 98.56 114 THR A C 1
ATOM 961 O O . THR A 1 114 ? -6.375 -11.392 -0.244 1.00 98.56 114 THR A O 1
ATOM 964 N N . SER A 1 115 ? -4.665 -10.761 -1.552 1.00 98.56 115 SER A N 1
ATOM 965 C CA . SER A 1 115 ? -3.701 -10.598 -0.461 1.00 98.56 115 SER A CA 1
ATOM 966 C C . SER A 1 115 ? -4.101 -9.452 0.477 1.00 98.56 115 SER A C 1
ATOM 968 O O . SER A 1 115 ? -4.080 -9.621 1.694 1.00 98.56 115 SER A O 1
ATOM 970 N N . ALA A 1 116 ? -4.518 -8.303 -0.065 1.00 98.69 116 ALA A N 1
ATOM 971 C CA . ALA A 1 116 ? -4.967 -7.151 0.718 1.00 98.69 116 ALA A CA 1
ATOM 972 C C . ALA A 1 116 ? -6.223 -7.464 1.552 1.00 98.69 116 ALA A C 1
ATOM 974 O O . ALA A 1 116 ? -6.294 -7.098 2.727 1.00 98.69 116 ALA A O 1
ATOM 975 N N . GLU A 1 117 ? -7.194 -8.175 0.975 1.00 98.25 117 GLU A N 1
ATOM 976 C CA . GLU A 1 117 ? -8.403 -8.630 1.670 1.00 98.25 117 GLU A CA 1
ATOM 977 C C . GLU A 1 117 ? -8.076 -9.659 2.766 1.00 98.25 117 GLU A C 1
ATOM 979 O O . GLU A 1 117 ? -8.568 -9.556 3.892 1.00 98.25 117 GLU A O 1
ATOM 984 N N . ALA A 1 118 ? -7.177 -10.609 2.491 1.00 98.38 118 ALA A N 1
ATOM 985 C CA . ALA A 1 118 ? -6.719 -11.574 3.489 1.00 98.38 118 ALA A CA 1
ATOM 986 C C . ALA A 1 118 ? -6.021 -10.892 4.678 1.00 98.38 118 ALA A C 1
ATOM 988 O O . ALA A 1 118 ? -6.308 -11.222 5.833 1.00 98.38 118 ALA A O 1
ATOM 989 N N . ILE A 1 119 ? -5.157 -9.903 4.410 1.00 98.31 119 ILE A N 1
ATOM 990 C CA . ILE A 1 119 ? -4.513 -9.085 5.446 1.00 98.31 119 ILE A CA 1
ATOM 991 C C . ILE A 1 119 ? -5.575 -8.366 6.284 1.00 98.31 119 ILE A C 1
ATOM 993 O O . ILE A 1 119 ? -5.512 -8.424 7.513 1.00 98.31 119 ILE A O 1
ATOM 997 N N . PHE A 1 120 ? -6.575 -7.737 5.654 1.00 98.25 120 PHE A N 1
ATOM 998 C CA . PHE A 1 120 ? -7.674 -7.097 6.382 1.00 98.25 120 PHE A CA 1
ATOM 999 C C . PHE A 1 120 ? -8.361 -8.079 7.336 1.00 98.25 120 PHE A C 1
ATOM 1001 O O . PHE A 1 120 ? -8.490 -7.792 8.525 1.00 98.25 120 PHE A O 1
ATOM 1008 N N . HIS A 1 121 ? -8.764 -9.253 6.844 1.00 97.88 121 HIS A N 1
ATOM 1009 C CA . HIS A 1 121 ? -9.452 -10.249 7.664 1.00 97.88 121 HIS A CA 1
ATOM 1010 C C . HIS A 1 121 ? -8.590 -10.772 8.813 1.00 97.88 121 HIS A C 1
ATOM 1012 O O . HIS A 1 121 ? -9.104 -10.977 9.913 1.00 97.88 121 HIS A O 1
ATOM 1018 N N . GLN A 1 122 ? -7.286 -10.952 8.596 1.00 97.06 122 GLN A N 1
ATOM 1019 C CA . GLN A 1 122 ? -6.358 -11.347 9.652 1.00 97.06 122 GLN A CA 1
ATOM 1020 C C . GLN A 1 122 ? -6.250 -10.273 10.746 1.00 97.06 122 GLN A C 1
ATOM 1022 O O . GLN A 1 122 ? -6.269 -10.594 11.940 1.00 97.06 122 GLN A O 1
ATOM 1027 N N . LEU A 1 123 ? -6.161 -9.000 10.354 1.00 96.69 123 LEU A N 1
ATOM 1028 C CA . LEU A 1 123 ? -6.116 -7.873 11.285 1.00 96.69 123 LEU A CA 1
ATOM 1029 C C . LEU A 1 123 ? -7.447 -7.718 12.034 1.00 96.69 123 LEU A C 1
ATOM 1031 O O . LEU A 1 123 ? -7.450 -7.636 13.259 1.00 96.69 123 LEU A O 1
ATOM 1035 N N . ALA A 1 124 ? -8.579 -7.794 11.337 1.00 96.00 124 ALA A N 1
ATOM 1036 C CA . ALA A 1 124 ? -9.909 -7.749 11.941 1.00 96.00 124 ALA A CA 1
ATOM 1037 C C . ALA A 1 124 ? -10.125 -8.887 12.954 1.00 96.00 124 ALA A C 1
ATOM 1039 O O . ALA A 1 124 ? -10.584 -8.651 14.070 1.00 96.00 124 ALA A O 1
ATOM 1040 N N . ALA A 1 125 ? -9.715 -10.115 12.620 1.00 95.75 125 ALA A N 1
ATOM 1041 C CA . ALA A 1 125 ? -9.814 -11.269 13.516 1.00 95.75 125 ALA A CA 1
ATOM 1042 C C . ALA A 1 125 ? -8.929 -11.153 1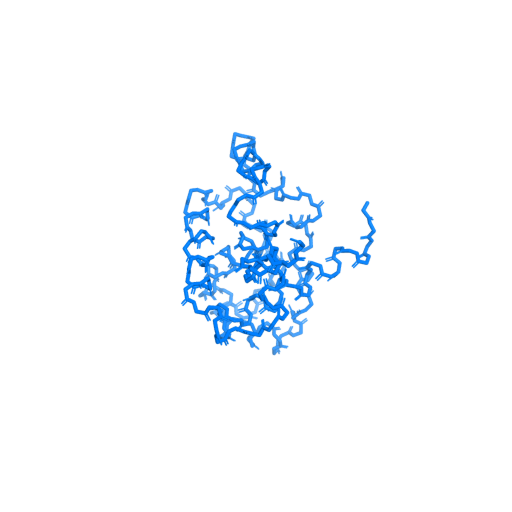4.770 1.00 95.75 125 ALA A C 1
ATOM 1044 O O . ALA A 1 125 ? -9.137 -11.874 15.746 1.00 95.75 125 ALA A O 1
ATOM 1045 N N . SER A 1 126 ? -7.931 -10.267 14.753 1.00 94.31 126 SER A N 1
ATOM 1046 C CA . SER A 1 126 ? -7.012 -10.025 15.866 1.00 94.31 126 SER A CA 1
ATOM 1047 C C . SER A 1 126 ? -7.118 -8.612 16.448 1.00 94.31 126 SER A C 1
ATOM 1049 O O . SER A 1 126 ? -6.230 -8.208 17.200 1.00 94.31 126 SER A O 1
ATOM 1051 N N . GLN A 1 127 ? -8.215 -7.893 16.171 1.00 93.31 127 GLN A N 1
ATOM 1052 C CA . GLN A 1 127 ? -8.392 -6.480 16.533 1.00 93.31 127 GLN A CA 1
ATOM 1053 C C . GLN A 1 127 ? -8.181 -6.182 18.026 1.00 93.31 127 GLN A C 1
ATOM 1055 O O . GLN A 1 127 ? -7.614 -5.147 18.362 1.00 93.31 127 GLN A O 1
ATOM 1060 N N . ASP A 1 128 ? -8.523 -7.118 18.920 1.00 92.19 128 ASP A N 1
ATOM 1061 C CA . ASP A 1 128 ? -8.350 -6.968 20.376 1.00 92.19 128 ASP A CA 1
ATOM 1062 C C . ASP A 1 128 ? -6.877 -6.861 20.809 1.00 92.19 128 ASP A C 1
ATOM 1064 O O . ASP A 1 128 ? -6.568 -6.457 21.930 1.00 92.19 128 ASP A O 1
ATOM 1068 N N . LYS A 1 129 ? -5.951 -7.265 19.934 1.00 92.81 129 LYS A N 1
ATOM 1069 C CA . LYS A 1 129 ? -4.500 -7.232 20.162 1.00 92.81 129 LYS A CA 1
ATOM 1070 C C . LYS A 1 129 ? -3.811 -6.132 19.360 1.00 92.81 129 LYS A C 1
ATOM 1072 O O . LYS A 1 129 ? -2.602 -5.950 19.510 1.00 92.81 129 LYS A O 1
ATOM 1077 N N . LEU A 1 130 ? -4.543 -5.434 18.492 1.00 94.12 130 LEU A N 1
ATOM 1078 C CA . LEU A 1 130 ? -3.981 -4.406 17.633 1.00 94.12 130 LEU A CA 1
ATOM 1079 C C . LEU A 1 130 ? -3.866 -3.067 18.370 1.00 94.12 130 LEU A C 1
ATOM 1081 O O . LEU A 1 130 ? -4.709 -2.723 19.201 1.00 94.12 130 LEU A O 1
ATOM 1085 N N . PRO A 1 131 ? -2.840 -2.262 18.054 1.00 94.94 131 PRO A N 1
ATOM 1086 C CA . PRO A 1 131 ? -2.784 -0.889 18.525 1.00 94.94 131 PRO A CA 1
ATOM 1087 C C . PRO A 1 131 ? -4.009 -0.090 18.058 1.00 94.94 131 PRO A C 1
ATOM 1089 O O . PRO A 1 131 ? -4.395 -0.150 16.893 1.00 94.94 131 PRO A O 1
ATOM 1092 N N . ILE A 1 132 ? -4.561 0.751 18.938 1.00 93.44 132 ILE A N 1
ATOM 1093 C CA . ILE A 1 132 ? -5.779 1.540 18.666 1.00 93.44 132 ILE A CA 1
ATOM 1094 C C . ILE A 1 132 ? -5.660 2.383 17.385 1.00 93.44 132 ILE A C 1
ATOM 1096 O O . ILE A 1 132 ? -6.635 2.553 16.658 1.00 93.44 132 ILE A O 1
ATOM 1100 N N . HIS A 1 133 ? -4.475 2.932 17.099 1.00 94.00 133 HIS A N 1
ATOM 1101 C CA . HIS A 1 133 ? -4.266 3.732 15.890 1.00 94.00 133 HIS A CA 1
ATOM 1102 C C . HIS A 1 133 ? -4.394 2.892 14.609 1.00 94.00 133 HIS A C 1
ATOM 1104 O O . HIS A 1 133 ? -4.967 3.379 13.642 1.00 94.00 133 HIS A O 1
ATOM 1110 N N . VAL A 1 134 ? -3.964 1.626 14.624 1.00 96.00 134 VAL A N 1
ATOM 1111 C CA . VAL A 1 134 ? -4.118 0.693 13.496 1.00 96.00 134 VAL A CA 1
ATOM 1112 C C . VAL A 1 134 ? -5.585 0.344 13.283 1.00 96.00 134 VAL A C 1
ATOM 1114 O O . VAL A 1 134 ? -6.064 0.392 12.152 1.00 96.00 134 VAL A O 1
ATOM 1117 N N . CYS A 1 135 ? -6.331 0.093 14.364 1.00 95.38 135 CYS A N 1
ATOM 1118 C CA . CYS A 1 135 ? -7.778 -0.113 14.272 1.00 95.38 135 CYS A CA 1
ATOM 1119 C C . CYS A 1 135 ? -8.474 1.098 13.640 1.00 95.38 135 CYS A C 1
ATOM 1121 O O . CYS A 1 135 ? -9.290 0.930 12.743 1.00 95.38 135 CYS A O 1
ATOM 1123 N N . LYS A 1 136 ? -8.090 2.321 14.029 1.00 94.94 136 LYS A N 1
ATOM 1124 C CA . LYS A 1 136 ? -8.624 3.558 13.436 1.00 94.94 136 LYS A CA 1
ATOM 1125 C C . LYS A 1 136 ? -8.280 3.719 11.957 1.00 94.94 136 LYS A C 1
ATOM 1127 O O . LYS A 1 136 ? -9.121 4.200 11.207 1.00 94.94 136 LYS A O 1
ATOM 1132 N N . ILE A 1 137 ? -7.073 3.339 11.532 1.00 95.50 137 ILE A N 1
ATOM 1133 C CA . ILE A 1 137 ? -6.693 3.364 10.110 1.00 95.50 137 ILE A CA 1
ATOM 1134 C C . ILE A 1 137 ? -7.611 2.435 9.303 1.00 95.50 137 ILE A C 1
ATOM 1136 O O . ILE A 1 137 ? -8.025 2.787 8.204 1.00 95.50 137 ILE A O 1
ATOM 1140 N N . LEU A 1 138 ? -7.968 1.275 9.852 1.00 95.00 138 LEU A N 1
ATOM 1141 C CA . LEU A 1 138 ? -8.783 0.263 9.174 1.00 95.00 138 LEU A CA 1
ATOM 1142 C C . LEU A 1 138 ? -10.283 0.348 9.484 1.00 95.00 138 LEU A C 1
ATOM 1144 O O . LEU A 1 138 ? -11.028 -0.543 9.084 1.00 95.00 138 LEU A O 1
ATOM 1148 N N . SER A 1 139 ? -10.727 1.385 10.198 1.00 93.06 139 SER A N 1
ATOM 1149 C CA . SER A 1 139 ? -12.115 1.528 10.659 1.00 93.06 139 SER A CA 1
ATOM 1150 C C . SER A 1 139 ? -12.635 0.291 11.425 1.00 93.06 139 SER A C 1
ATOM 1152 O O . SER A 1 139 ? -13.810 -0.059 11.343 1.00 93.06 139 SER A O 1
ATOM 1154 N N . LEU A 1 140 ? -11.755 -0.398 12.163 1.00 89.19 140 LEU A N 1
ATOM 1155 C CA . LEU A 1 140 ? -12.094 -1.558 12.991 1.00 89.19 140 LEU A CA 1
ATOM 1156 C C . LEU A 1 140 ? -12.584 -1.108 14.374 1.00 89.19 140 LEU A C 1
ATOM 1158 O O . LEU A 1 140 ? -11.978 -0.233 14.995 1.00 89.19 140 LEU A O 1
ATOM 1162 N N . GLY A 1 141 ? -13.642 -1.751 14.877 1.00 73.44 141 GLY A N 1
ATOM 1163 C CA . GLY A 1 141 ? -14.171 -1.518 16.226 1.00 73.44 141 GLY A CA 1
ATOM 1164 C C . GLY A 1 14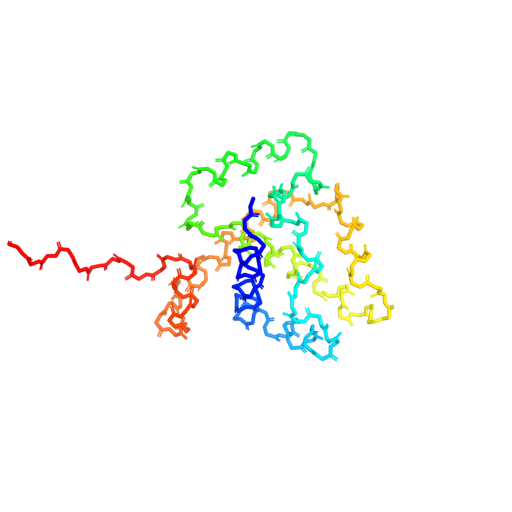1 ? -15.291 -0.477 16.344 1.00 73.44 141 GLY A C 1
ATOM 1165 O O . GLY A 1 141 ? -15.693 -0.179 17.462 1.00 73.44 141 GLY A O 1
ATOM 1166 N N . ASP A 1 142 ? -15.838 0.035 15.235 1.00 58.19 142 ASP A N 1
ATOM 1167 C CA . ASP A 1 142 ? -16.956 1.007 15.250 1.00 58.19 142 ASP A CA 1
ATOM 1168 C C . ASP A 1 142 ? -18.346 0.362 15.458 1.00 58.19 142 ASP A C 1
ATOM 1170 O O . ASP A 1 142 ? -19.391 1.007 15.378 1.00 58.19 142 ASP A O 1
ATOM 1174 N N . SER A 1 143 ? -18.395 -0.937 15.759 1.00 51.31 143 SER A N 1
ATOM 1175 C CA . SER A 1 143 ? -19.631 -1.650 16.073 1.00 51.31 143 SER A CA 1
ATOM 1176 C C . SER A 1 143 ? -19.904 -1.660 17.582 1.00 51.31 143 SER A C 1
ATOM 1178 O O . SER A 1 143 ? -19.701 -2.696 18.206 1.00 51.31 143 SER A O 1
ATOM 1180 N N . SER A 1 144 ? -20.362 -0.516 18.121 1.00 44.03 144 SER A N 1
ATOM 1181 C CA . SER A 1 144 ? -21.333 -0.346 19.233 1.00 44.03 144 SER A CA 1
ATOM 1182 C C . SER A 1 144 ? -21.011 0.828 20.179 1.00 44.03 144 SER A C 1
ATOM 1184 O O . SER A 1 144 ? -20.432 0.628 21.239 1.00 44.03 144 SER A O 1
ATOM 1186 N N . ASP A 1 145 ? -21.480 2.028 19.827 1.00 40.50 145 ASP A N 1
ATOM 1187 C CA . ASP A 1 145 ? -21.932 3.060 20.784 1.00 40.50 145 ASP A CA 1
ATOM 1188 C C . ASP A 1 145 ? -23.092 3.860 20.147 1.00 40.50 145 ASP A C 1
ATOM 1190 O O . ASP A 1 145 ? -23.098 5.081 20.019 1.00 40.50 145 ASP A O 1
ATOM 1194 N N . SER A 1 146 ? -24.099 3.131 19.651 1.00 40.59 146 SER A N 1
ATOM 1195 C CA . SER A 1 146 ? -25.351 3.692 19.108 1.00 40.59 146 SER A CA 1
ATOM 1196 C C . SER A 1 146 ? -26.576 3.063 19.765 1.00 40.59 146 SER A C 1
ATOM 1198 O O . SER A 1 146 ? -27.558 2.733 19.103 1.00 40.59 146 SER A O 1
ATOM 1200 N N . SER A 1 147 ? -26.519 2.871 21.078 1.00 44.12 147 SER A N 1
ATOM 1201 C CA . SER A 1 147 ? -27.697 2.548 21.878 1.00 44.12 147 SER A CA 1
ATOM 1202 C C . SER A 1 147 ? -27.582 3.192 23.250 1.00 44.12 147 SER A C 1
ATOM 1204 O O . SER A 1 147 ? -27.280 2.516 24.221 1.00 44.12 147 SER A O 1
ATOM 1206 N N . GLU A 1 148 ? -27.829 4.500 23.293 1.00 39.16 148 GLU A N 1
ATOM 1207 C CA . GLU A 1 148 ? -28.422 5.201 24.435 1.00 39.16 148 GLU A CA 1
ATOM 1208 C C . GLU A 1 148 ? -29.085 6.488 23.910 1.00 39.16 148 GLU A C 1
ATOM 1210 O O . GLU A 1 148 ? -28.428 7.476 23.582 1.00 39.16 148 GLU A O 1
ATOM 1215 N N . GLY A 1 149 ? -30.409 6.420 23.758 1.00 35.09 149 GLY A N 1
ATOM 1216 C CA . GLY A 1 149 ? -31.317 7.506 23.398 1.00 35.09 149 GLY A CA 1
ATOM 1217 C C . GLY A 1 149 ? -32.730 7.131 23.810 1.00 35.09 149 GLY A C 1
ATOM 1218 O O . GLY A 1 149 ? -33.143 6.004 23.455 1.00 35.09 149 GLY A O 1
#

Secondary structure (DSSP, 8-state):
--HHHHHHHHHHHHHHHHHH-HHHHHHHHHTT-TT-GGGHHHHHTTTTTTS-HHHHHHHHHHHTTT-S-TTHHHHHHHHHHHHHHHHHHHTTTS-HHHHHHHTTT---HHHHHHHHHHHHHHHHHTGGGS-HHHHHHTTTT-SS-----

InterPro domains:
  IPR000195 Rab-GAP-TBC domain [PF00566] (3-87)
  IPR000195 Rab-GAP-TBC domain [PS50086] (1-67)
  IPR035969 Rab-GAP-TBC domain superfamily [SSF47923] (2-122)

Radius of gyration: 15.71 Å; chains: 1; bounding box: 54×30×43 Å

pLDDT: mean 92.7, std 12.7, range [35.09, 98.69]